Protein AF-A0A7X6DFI5-F1 (afdb_monomer_lite)

Secondary structure (DSSP, 8-state):
-PPP----HHHHHHHHHHHHHHHTT-S---HHHHHHHHHTHHHHHHHHHHHHHHHHHHHHH----TTHHHHHHHHHHHHHHHHHHHHHHHHHHHHHHHHHHHHTT-S---S-HHHHHHHHHHHTPPPPP--------

Organism: NCBI:txid2606681

Radius of gyration: 22.55 Å; chains: 1; bounding box: 55×32×72 Å

Sequence (137 aa):
MPLQLDLDLESFRNHMALRRAATEMRLPMDERLKVHFITRRAELLANFSITAGAWMLLLHGCQAQGEDRAALARLKDEVFEFKEWAEEGLQKLRLMGLQDALENDECEMPDDPELVAAFRRMLGVPAPKDPPDDTRG

pLDDT: mean 85.0, std 13.28, range [39.16, 98.06]

Structure (mmCIF, N/CA/C/O backbone):
data_AF-A0A7X6DFI5-F1
#
_entry.id   AF-A0A7X6DFI5-F1
#
loop_
_atom_site.group_PDB
_atom_site.id
_atom_site.type_symbol
_atom_site.label_atom_id
_atom_site.label_alt_id
_atom_site.label_comp_id
_atom_site.label_asym_id
_atom_site.label_entity_id
_atom_site.label_seq_id
_atom_site.pdbx_PDB_ins_code
_atom_site.Cartn_x
_atom_site.Cartn_y
_atom_site.Cartn_z
_atom_site.occupancy
_atom_site.B_iso_or_equiv
_atom_site.auth_seq_id
_atom_site.auth_comp_id
_atom_site.auth_asym_id
_atom_site.auth_atom_id
_atom_site.pdbx_PDB_model_num
ATOM 1 N N . MET A 1 1 ? -18.829 17.647 23.454 1.00 54.34 1 MET A N 1
ATOM 2 C CA . MET A 1 1 ? -18.827 16.170 23.513 1.00 54.34 1 MET A CA 1
ATOM 3 C C . MET A 1 1 ? -17.788 15.668 22.528 1.00 54.34 1 MET A C 1
ATOM 5 O O . MET A 1 1 ? -17.761 16.217 21.431 1.00 54.34 1 MET A O 1
ATOM 9 N N . PRO A 1 2 ? -16.923 14.710 22.892 1.00 70.25 2 PRO A N 1
ATOM 10 C CA . PRO A 1 2 ? -16.077 14.045 21.906 1.00 70.25 2 PRO A CA 1
ATOM 11 C C . PRO A 1 2 ? -16.961 13.293 20.902 1.00 70.25 2 PRO A C 1
ATOM 13 O O . PRO A 1 2 ? -17.979 12.717 21.285 1.00 70.25 2 PRO A O 1
ATOM 16 N N . LEU A 1 3 ? -16.587 13.334 19.624 1.00 79.31 3 LEU A N 1
ATOM 17 C CA . LEU A 1 3 ? -17.224 12.528 18.588 1.00 79.31 3 LEU A CA 1
ATOM 18 C C . LEU A 1 3 ? -16.897 11.055 18.865 1.00 79.31 3 LEU A C 1
ATOM 20 O O . LEU A 1 3 ? -15.724 10.688 18.907 1.00 79.31 3 LEU A O 1
ATOM 24 N N . GLN A 1 4 ? -17.921 10.230 19.073 1.00 80.69 4 GLN A N 1
ATOM 25 C CA . GLN A 1 4 ? -17.761 8.779 19.101 1.00 80.69 4 GLN A CA 1
ATOM 26 C C . GLN A 1 4 ? -17.830 8.251 17.674 1.00 80.69 4 GLN A C 1
ATOM 28 O O . GLN A 1 4 ? -18.732 8.611 16.917 1.00 80.69 4 GLN A O 1
ATOM 33 N N . LEU A 1 5 ? -16.851 7.429 17.315 1.00 82.06 5 LEU A N 1
ATOM 34 C CA . LEU A 1 5 ? -16.707 6.863 15.986 1.00 82.06 5 LEU A CA 1
ATOM 35 C C . LEU A 1 5 ? -16.549 5.357 16.147 1.00 82.06 5 LEU A C 1
ATOM 37 O O . LEU A 1 5 ? -15.658 4.910 16.867 1.00 82.06 5 LEU A O 1
ATOM 41 N N . ASP A 1 6 ? -17.447 4.609 15.520 1.00 86.62 6 ASP A N 1
ATOM 42 C CA . ASP A 1 6 ? -17.379 3.155 15.477 1.00 86.62 6 ASP A CA 1
ATOM 43 C C . ASP A 1 6 ? -16.518 2.747 14.277 1.00 86.62 6 ASP A C 1
ATOM 45 O O . ASP A 1 6 ? -16.776 3.163 13.143 1.00 86.62 6 ASP A O 1
ATOM 49 N N . LEU A 1 7 ? -15.436 2.018 14.545 1.00 85.62 7 LEU A N 1
ATOM 50 C CA . LEU A 1 7 ? -14.453 1.622 13.544 1.00 85.62 7 LEU A CA 1
ATOM 51 C C . LEU A 1 7 ? -14.525 0.116 13.334 1.00 85.62 7 LEU A C 1
ATOM 53 O O . LEU A 1 7 ? -14.096 -0.663 14.183 1.00 85.62 7 LEU A O 1
ATOM 57 N N . ASP A 1 8 ? -14.964 -0.283 12.146 1.00 89.50 8 ASP A N 1
ATOM 58 C CA . ASP A 1 8 ? -14.866 -1.668 11.700 1.00 89.50 8 ASP A CA 1
ATOM 59 C C . ASP A 1 8 ? -13.409 -2.004 11.334 1.00 89.50 8 ASP A C 1
ATOM 61 O O . ASP A 1 8 ? -12.948 -1.815 10.203 1.00 89.50 8 ASP A O 1
ATOM 65 N N . LEU A 1 9 ? -12.666 -2.495 12.327 1.00 89.44 9 LEU A N 1
ATOM 66 C CA . LEU A 1 9 ? -11.267 -2.902 12.179 1.00 89.44 9 LEU A CA 1
ATOM 67 C C . LEU A 1 9 ? -11.100 -4.047 11.167 1.00 89.44 9 LEU A C 1
ATOM 69 O O . LEU A 1 9 ? -10.058 -4.149 10.516 1.00 89.44 9 LEU A O 1
ATOM 73 N N . GLU A 1 10 ? -12.095 -4.926 11.045 1.00 91.75 10 GLU A N 1
ATOM 74 C CA . GLU A 1 10 ? -12.031 -6.075 10.146 1.00 91.75 10 GLU A CA 1
ATOM 75 C C . GLU A 1 10 ? -12.118 -5.621 8.689 1.00 91.75 10 GLU A C 1
ATOM 77 O O . GLU A 1 10 ? -11.322 -6.052 7.855 1.00 91.75 10 GLU A O 1
ATOM 82 N N . SER A 1 11 ? -12.998 -4.664 8.396 1.00 89.69 11 SER A N 1
ATOM 83 C CA . SER A 1 11 ? -13.102 -4.055 7.069 1.00 89.69 11 SER A CA 1
ATOM 84 C C . SER A 1 11 ? -11.791 -3.403 6.615 1.00 89.69 11 SER A C 1
ATOM 86 O O . SER A 1 11 ? -11.386 -3.578 5.462 1.00 89.69 11 SER A O 1
ATOM 88 N N . PHE A 1 12 ? -11.063 -2.716 7.505 1.00 90.25 12 PHE A N 1
ATOM 89 C CA . PHE A 1 12 ? -9.733 -2.179 7.180 1.00 90.25 12 PHE A CA 1
ATOM 90 C C . PHE A 1 12 ? -8.747 -3.285 6.795 1.00 90.25 12 PHE A C 1
ATOM 92 O O . PHE A 1 12 ? -8.092 -3.209 5.750 1.00 90.25 12 PHE A O 1
ATOM 99 N N . ARG A 1 13 ? -8.662 -4.334 7.619 1.00 94.75 13 ARG A N 1
ATOM 100 C CA . ARG A 1 13 ? -7.763 -5.473 7.387 1.00 94.75 13 ARG A CA 1
ATOM 101 C C . ARG A 1 13 ? -8.091 -6.194 6.088 1.00 94.75 13 ARG A C 1
ATOM 103 O O . ARG A 1 13 ? -7.192 -6.442 5.285 1.00 94.75 13 ARG A O 1
ATOM 110 N N . ASN A 1 14 ? -9.371 -6.457 5.848 1.00 95.19 14 ASN A N 1
ATOM 111 C CA . ASN A 1 14 ? -9.853 -7.111 4.637 1.00 95.19 14 ASN A CA 1
ATOM 112 C C . ASN A 1 14 ? -9.533 -6.275 3.392 1.00 95.19 14 ASN A C 1
ATOM 114 O O . ASN A 1 14 ? -9.053 -6.819 2.397 1.00 95.19 14 ASN A O 1
ATOM 118 N N . HIS A 1 15 ? -9.694 -4.949 3.451 1.00 93.62 15 HIS A N 1
ATOM 119 C CA . HIS A 1 15 ? -9.312 -4.066 2.349 1.00 93.62 15 HIS A CA 1
ATOM 120 C C . HIS A 1 15 ? -7.808 -4.087 2.056 1.00 93.62 15 HIS A C 1
ATOM 122 O O . HIS A 1 15 ? -7.422 -4.175 0.887 1.00 93.62 15 HIS A O 1
ATOM 128 N N . MET A 1 16 ? -6.955 -4.018 3.083 1.00 96.44 16 MET A N 1
ATOM 129 C CA . MET A 1 16 ? -5.497 -4.089 2.911 1.00 96.44 16 MET A CA 1
ATOM 130 C C . MET A 1 16 ? -5.072 -5.440 2.326 1.00 96.44 16 MET A C 1
ATOM 132 O O . MET A 1 16 ? -4.344 -5.488 1.332 1.00 96.44 16 MET A O 1
ATOM 136 N N . ALA A 1 17 ? -5.586 -6.536 2.891 1.00 96.12 17 ALA A N 1
ATOM 137 C CA . ALA A 1 17 ? -5.287 -7.893 2.447 1.00 96.12 17 ALA A CA 1
ATOM 138 C C . ALA A 1 17 ? -5.723 -8.130 0.995 1.00 96.12 17 ALA A C 1
ATOM 140 O O . ALA A 1 17 ? -4.936 -8.637 0.195 1.00 96.12 17 ALA A O 1
ATOM 141 N N . LEU A 1 18 ? -6.937 -7.707 0.628 1.00 94.44 18 LEU A N 1
ATOM 142 C CA . LEU A 1 18 ? -7.464 -7.851 -0.728 1.00 94.44 18 LEU A CA 1
ATOM 143 C C . LEU A 1 18 ? -6.623 -7.074 -1.746 1.00 94.44 18 LEU A C 1
ATOM 145 O O . LEU A 1 18 ? -6.236 -7.626 -2.776 1.00 94.44 18 LEU A O 1
ATOM 149 N N . ARG A 1 19 ? -6.307 -5.805 -1.456 1.00 93.81 19 ARG A N 1
ATOM 150 C CA . ARG A 1 19 ? -5.495 -4.953 -2.342 1.00 93.81 19 ARG A CA 1
ATOM 151 C C . ARG A 1 19 ? -4.100 -5.529 -2.551 1.00 93.81 19 ARG A C 1
ATOM 153 O O . ARG A 1 19 ? -3.618 -5.568 -3.686 1.00 93.81 19 ARG A O 1
ATOM 160 N N . ARG A 1 20 ? -3.477 -6.025 -1.479 1.00 95.12 20 ARG A N 1
ATOM 161 C CA . ARG A 1 20 ? -2.177 -6.697 -1.545 1.00 95.12 20 ARG A CA 1
ATOM 162 C C . ARG A 1 20 ? -2.253 -7.976 -2.374 1.00 95.12 20 ARG A C 1
ATOM 164 O O . ARG A 1 20 ? -1.480 -8.129 -3.315 1.00 95.12 20 ARG A O 1
ATOM 171 N N . ALA A 1 21 ? -3.221 -8.845 -2.093 1.00 94.19 21 ALA A N 1
ATOM 172 C CA . ALA A 1 21 ? -3.386 -10.116 -2.792 1.00 94.19 21 ALA A CA 1
ATOM 173 C C . ALA A 1 21 ? -3.681 -9.938 -4.291 1.00 94.19 21 ALA A C 1
ATOM 175 O O . ALA A 1 21 ? -3.120 -10.666 -5.110 1.00 94.19 21 ALA A O 1
ATOM 176 N N . ALA A 1 22 ? -4.505 -8.954 -4.659 1.00 91.31 22 ALA A N 1
ATOM 177 C CA . ALA A 1 22 ? -4.782 -8.624 -6.055 1.00 91.31 22 ALA A CA 1
ATOM 178 C C . ALA A 1 22 ? -3.529 -8.088 -6.765 1.00 91.31 22 ALA A C 1
ATOM 180 O O . ALA A 1 22 ? -3.164 -8.556 -7.838 1.00 91.31 22 ALA A O 1
ATOM 181 N N . THR A 1 23 ? -2.799 -7.170 -6.129 1.00 91.81 23 THR A N 1
ATOM 182 C CA . THR A 1 23 ? -1.573 -6.600 -6.710 1.00 91.81 23 THR A CA 1
ATOM 183 C C . THR A 1 23 ? -0.475 -7.648 -6.864 1.00 91.81 23 THR A C 1
ATOM 185 O O . THR A 1 23 ? 0.257 -7.647 -7.846 1.00 91.81 23 THR A O 1
ATOM 188 N N . GLU A 1 24 ? -0.349 -8.574 -5.919 1.00 91.25 24 GLU A N 1
ATOM 189 C CA . GLU A 1 24 ? 0.629 -9.667 -5.959 1.00 91.25 24 GLU A CA 1
ATOM 190 C C . GLU A 1 24 ? 0.153 -10.881 -6.776 1.00 91.25 24 GLU A C 1
ATOM 192 O O . GLU A 1 24 ? 0.839 -11.899 -6.786 1.00 91.25 24 GLU A O 1
ATOM 197 N N . MET A 1 25 ? -0.990 -10.792 -7.468 1.00 92.38 25 MET A N 1
ATOM 198 C CA . MET A 1 25 ? -1.551 -11.876 -8.292 1.00 92.38 25 MET A CA 1
ATOM 199 C C . MET A 1 25 ? -1.791 -13.186 -7.533 1.00 92.38 25 MET A C 1
ATOM 201 O O . MET A 1 25 ? -1.772 -14.268 -8.114 1.00 92.38 25 MET A O 1
ATOM 205 N N . ARG A 1 26 ? -2.033 -13.100 -6.222 1.00 92.31 26 ARG A N 1
ATOM 206 C CA . ARG A 1 26 ? -2.309 -14.263 -5.364 1.00 92.31 26 ARG A CA 1
ATOM 207 C C . ARG A 1 26 ? -3.755 -14.739 -5.460 1.00 92.31 26 ARG A C 1
ATOM 209 O O . ARG A 1 26 ? -4.076 -15.820 -4.977 1.00 92.31 26 ARG A O 1
ATOM 216 N N . LEU A 1 27 ? -4.627 -13.926 -6.053 1.00 89.44 27 LEU A N 1
ATOM 217 C CA . LEU A 1 27 ? -6.027 -14.263 -6.279 1.00 89.44 27 LEU A CA 1
ATOM 218 C C . LEU A 1 27 ? -6.206 -14.879 -7.672 1.00 89.44 27 LEU A C 1
ATOM 220 O O . LEU A 1 27 ? -5.571 -14.416 -8.625 1.00 89.44 27 LEU A O 1
ATOM 224 N N . PRO A 1 28 ? -7.099 -15.870 -7.825 1.00 90.25 28 PRO A N 1
ATOM 225 C CA . PRO A 1 28 ? -7.511 -16.327 -9.143 1.00 90.25 28 PRO A CA 1
ATOM 226 C C . PRO A 1 28 ? -8.196 -15.168 -9.879 1.00 90.25 28 PRO A C 1
ATOM 228 O O . PRO A 1 28 ? -9.218 -14.648 -9.433 1.00 90.25 28 PRO A O 1
ATOM 231 N N . MET A 1 29 ? -7.604 -14.742 -10.993 1.00 89.06 29 MET A N 1
ATOM 232 C CA . MET A 1 29 ? -8.063 -13.608 -11.795 1.00 89.06 29 MET A CA 1
ATOM 233 C C . MET A 1 29 ? -8.069 -13.971 -13.276 1.00 89.06 29 MET A C 1
ATOM 235 O O . MET A 1 29 ? -7.224 -14.740 -13.737 1.00 89.06 29 MET A O 1
ATOM 239 N N . ASP A 1 30 ? -9.010 -13.383 -14.011 1.00 93.69 30 ASP A N 1
ATOM 240 C CA . ASP A 1 30 ? -9.023 -13.424 -15.471 1.00 93.69 30 ASP A CA 1
ATOM 241 C C . ASP A 1 30 ? -7.766 -12.751 -16.047 1.00 93.69 30 ASP A C 1
ATOM 243 O O . ASP A 1 30 ? -7.247 -11.785 -15.479 1.00 93.69 30 ASP A O 1
ATOM 247 N N . GLU A 1 31 ? -7.288 -13.229 -17.195 1.00 91.81 31 GLU A N 1
ATOM 248 C CA . GLU A 1 31 ? -6.073 -12.713 -17.837 1.00 91.81 31 GLU A CA 1
ATOM 249 C C . GLU A 1 31 ? -6.146 -11.209 -18.132 1.00 91.81 31 GLU A C 1
ATOM 251 O O . GLU A 1 31 ? -5.164 -10.488 -17.946 1.00 91.81 31 GLU A O 1
ATOM 256 N N . ARG A 1 32 ? -7.319 -10.686 -18.512 1.00 90.06 32 ARG A N 1
ATOM 257 C CA . ARG A 1 32 ? -7.484 -9.247 -18.775 1.00 90.06 32 ARG A CA 1
ATOM 258 C C . ARG A 1 32 ? -7.295 -8.420 -17.509 1.00 90.06 32 ARG A C 1
ATOM 260 O O . ARG A 1 32 ? -6.729 -7.328 -17.562 1.00 90.06 32 ARG A O 1
ATOM 267 N N . LEU A 1 33 ? -7.744 -8.945 -16.369 1.00 87.88 33 LEU A N 1
ATOM 268 C CA . LEU A 1 33 ? -7.547 -8.303 -15.073 1.00 87.88 33 LEU A CA 1
ATOM 269 C C . LEU A 1 33 ? -6.081 -8.373 -14.645 1.00 87.88 33 LEU A C 1
ATOM 271 O O . LEU A 1 33 ? -5.551 -7.367 -14.182 1.00 87.88 33 LEU A O 1
ATOM 275 N N . LYS A 1 34 ? -5.393 -9.498 -14.870 1.00 90.56 34 LYS A N 1
ATOM 276 C CA . LYS A 1 34 ? -3.949 -9.590 -14.603 1.00 90.56 34 LYS A CA 1
ATOM 277 C C . LYS A 1 34 ? -3.172 -8.532 -15.379 1.00 90.56 34 LYS A C 1
ATOM 279 O O . LYS A 1 34 ? -2.410 -7.783 -14.775 1.00 90.56 34 LYS A O 1
ATOM 284 N N . VAL A 1 35 ? -3.413 -8.407 -16.687 1.00 90.06 35 VAL A N 1
ATOM 285 C CA . VAL A 1 35 ? -2.771 -7.372 -17.51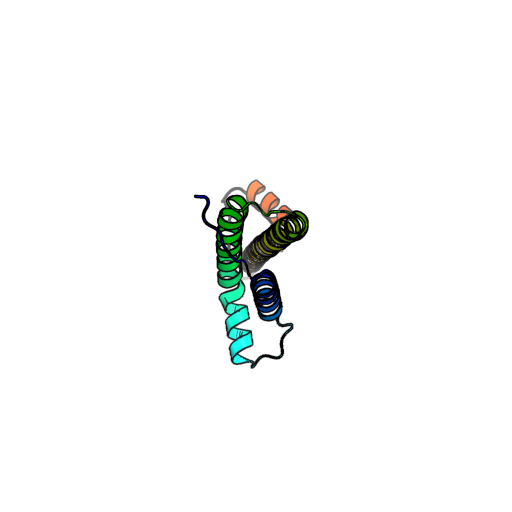5 1.00 90.06 35 VAL A CA 1
ATOM 286 C C . VAL A 1 35 ? -3.041 -5.982 -16.942 1.00 90.06 35 VAL A C 1
ATOM 288 O O . VAL A 1 35 ? -2.102 -5.219 -16.735 1.00 90.06 35 VAL A O 1
ATOM 291 N N . HIS A 1 36 ? -4.293 -5.677 -16.589 1.00 88.81 36 HIS A N 1
ATOM 292 C CA . HIS A 1 36 ? -4.647 -4.393 -15.984 1.00 88.81 36 HIS A CA 1
ATOM 293 C C . HIS A 1 36 ? -3.838 -4.088 -14.712 1.00 88.81 36 HIS A C 1
ATOM 295 O O . HIS A 1 36 ? -3.287 -2.994 -14.576 1.00 88.81 36 HIS A O 1
ATOM 301 N N . PHE A 1 37 ? -3.731 -5.051 -13.794 1.00 89.81 37 PHE A N 1
ATOM 302 C CA . PHE A 1 37 ? -2.979 -4.888 -12.547 1.00 89.81 37 PHE A CA 1
ATOM 303 C C . PHE A 1 37 ? -1.463 -4.796 -12.770 1.00 89.81 37 PHE A C 1
ATOM 305 O O . PHE A 1 37 ? -0.799 -4.060 -12.042 1.00 89.81 37 PHE A O 1
ATOM 312 N N . ILE A 1 38 ? -0.907 -5.500 -13.762 1.00 89.81 38 ILE A N 1
ATOM 313 C CA . ILE A 1 38 ? 0.519 -5.407 -14.119 1.00 89.81 38 ILE A CA 1
ATOM 314 C C . ILE A 1 38 ? 0.822 -4.024 -14.696 1.00 89.81 38 ILE A C 1
ATOM 316 O O . ILE A 1 38 ? 1.689 -3.323 -14.179 1.00 89.81 38 ILE A O 1
ATOM 320 N N . THR A 1 39 ? 0.079 -3.599 -15.721 1.00 91.00 39 THR A N 1
ATOM 321 C CA . THR A 1 39 ? 0.318 -2.323 -16.413 1.00 91.00 39 THR A CA 1
ATOM 322 C C . THR A 1 39 ? 0.138 -1.126 -15.483 1.00 91.00 39 THR A C 1
ATOM 324 O O . THR A 1 39 ? 0.860 -0.141 -15.596 1.00 91.00 39 THR A O 1
ATOM 327 N N . ARG A 1 40 ? -0.794 -1.206 -14.527 1.00 92.06 40 ARG A N 1
ATOM 328 C CA . ARG A 1 40 ? -1.070 -0.116 -13.577 1.00 92.06 40 ARG A CA 1
ATOM 329 C C . ARG A 1 40 ? -0.412 -0.310 -12.217 1.00 92.06 40 ARG A C 1
ATOM 331 O O . ARG A 1 40 ? -0.730 0.422 -11.284 1.00 92.06 40 ARG A O 1
ATOM 338 N N . ARG A 1 41 ? 0.508 -1.269 -12.070 1.00 93.94 41 ARG A N 1
ATOM 339 C CA . ARG A 1 41 ? 1.080 -1.635 -10.765 1.00 93.94 41 ARG A CA 1
ATOM 340 C C . ARG A 1 41 ? 1.677 -0.436 -10.025 1.00 93.94 41 ARG A C 1
ATOM 342 O O . ARG A 1 41 ? 1.421 -0.275 -8.837 1.00 93.94 41 ARG A O 1
ATOM 349 N N . ALA A 1 42 ? 2.432 0.415 -10.721 1.00 93.44 42 ALA A N 1
ATOM 350 C CA . ALA A 1 42 ? 3.031 1.612 -10.128 1.00 93.44 42 ALA A CA 1
ATOM 351 C C . ALA A 1 42 ? 1.969 2.602 -9.618 1.00 93.44 42 ALA A C 1
ATOM 353 O O . ALA A 1 42 ? 2.069 3.094 -8.496 1.00 93.44 42 ALA A O 1
ATOM 354 N N . GLU A 1 43 ? 0.925 2.845 -10.410 1.00 94.62 43 GLU A N 1
ATOM 355 C CA . GLU A 1 43 ? -0.186 3.726 -10.040 1.00 94.62 43 GLU A CA 1
ATOM 356 C C . GLU A 1 43 ? -0.973 3.170 -8.843 1.00 94.62 43 GLU A C 1
ATOM 358 O O . GLU A 1 43 ? -1.280 3.901 -7.904 1.00 94.62 43 GLU A O 1
ATOM 363 N N . LEU A 1 44 ? -1.252 1.862 -8.836 1.00 95.38 44 LEU A N 1
ATOM 364 C CA . LEU A 1 44 ? -1.923 1.187 -7.725 1.00 95.38 44 LEU A CA 1
ATOM 365 C C . LEU A 1 44 ? -1.129 1.328 -6.421 1.00 95.38 44 LEU A C 1
ATOM 367 O O . LEU A 1 44 ? -1.695 1.729 -5.406 1.00 95.38 44 LEU A O 1
ATOM 371 N N . LEU A 1 45 ? 0.181 1.064 -6.451 1.00 96.62 45 LEU A N 1
ATOM 372 C CA . LEU A 1 45 ? 1.053 1.192 -5.279 1.00 96.62 45 LEU A CA 1
ATOM 373 C C . LEU A 1 45 ? 1.131 2.642 -4.776 1.00 96.62 45 LEU A C 1
ATOM 375 O O . LEU A 1 45 ? 1.008 2.877 -3.574 1.00 96.62 45 LEU A O 1
ATOM 379 N N . ALA A 1 46 ? 1.247 3.622 -5.676 1.00 96.69 46 ALA A N 1
ATOM 380 C CA . ALA A 1 46 ? 1.219 5.037 -5.306 1.00 96.69 46 ALA A CA 1
ATOM 381 C C . ALA A 1 46 ? -0.108 5.420 -4.622 1.00 96.69 46 ALA A C 1
ATOM 383 O O . ALA A 1 46 ? -0.109 6.024 -3.548 1.00 96.69 46 ALA A O 1
ATOM 384 N N . ASN A 1 47 ? -1.240 4.994 -5.187 1.00 96.69 47 ASN A N 1
ATOM 385 C CA . ASN A 1 47 ? -2.562 5.242 -4.611 1.00 96.69 47 ASN A CA 1
ATOM 386 C C . ASN A 1 47 ? -2.747 4.556 -3.249 1.00 96.69 47 ASN A C 1
ATOM 388 O O . ASN A 1 47 ? -3.412 5.105 -2.365 1.00 96.69 47 ASN A O 1
ATOM 392 N N . PHE A 1 48 ? -2.158 3.375 -3.043 1.00 97.12 48 PHE A N 1
ATOM 393 C CA . PHE A 1 48 ? -2.192 2.690 -1.751 1.00 97.12 48 PHE A CA 1
ATOM 394 C C . PHE A 1 48 ? -1.369 3.408 -0.686 1.00 97.12 48 PHE A C 1
ATOM 396 O O . PHE A 1 48 ? -1.890 3.580 0.413 1.00 97.12 48 PHE A O 1
ATOM 403 N N . SER A 1 49 ? -0.163 3.892 -1.007 1.00 97.25 49 SER A N 1
ATOM 404 C CA . SER A 1 49 ? 0.636 4.717 -0.084 1.00 97.25 49 SER A CA 1
ATOM 405 C C . SER A 1 49 ? -0.138 5.972 0.348 1.00 97.25 49 SER A C 1
ATOM 407 O O . SER A 1 49 ? -0.270 6.236 1.545 1.00 97.25 49 SER A O 1
ATOM 409 N N . ILE A 1 50 ? -0.758 6.683 -0.605 1.00 97.06 50 ILE A N 1
ATOM 410 C CA . ILE A 1 50 ? -1.583 7.871 -0.317 1.00 97.06 50 ILE A CA 1
ATOM 411 C C . ILE A 1 50 ? -2.775 7.509 0.577 1.00 97.06 50 ILE A C 1
ATOM 413 O O . ILE A 1 50 ? -3.025 8.170 1.586 1.00 97.06 50 ILE A O 1
ATOM 417 N N . THR A 1 51 ? -3.504 6.443 0.231 1.00 96.00 51 THR A N 1
ATOM 418 C CA . THR A 1 51 ? -4.673 5.999 1.005 1.00 96.00 51 THR A CA 1
ATOM 419 C C . THR A 1 51 ? -4.281 5.605 2.430 1.00 96.00 51 THR A C 1
ATOM 421 O O . THR A 1 51 ? -4.947 6.006 3.381 1.00 96.00 51 THR A O 1
ATOM 424 N N . ALA A 1 52 ? -3.188 4.857 2.591 1.00 96.50 52 ALA A N 1
ATOM 425 C CA . ALA A 1 52 ? -2.685 4.446 3.895 1.00 96.50 52 ALA A CA 1
ATOM 426 C C . ALA A 1 52 ? -2.241 5.655 4.731 1.00 96.50 52 ALA A C 1
ATOM 428 O O . ALA A 1 52 ? -2.553 5.726 5.916 1.00 96.50 52 ALA A O 1
ATOM 429 N N . GLY A 1 53 ? -1.612 6.659 4.109 1.00 96.50 53 GLY A N 1
ATOM 430 C CA . GLY A 1 53 ? -1.296 7.930 4.763 1.00 96.50 53 GLY A CA 1
ATOM 431 C C . GLY A 1 53 ? -2.542 8.670 5.264 1.00 96.50 53 GLY A C 1
ATOM 432 O O . GLY A 1 53 ? -2.560 9.154 6.397 1.00 96.50 53 GLY A O 1
ATOM 433 N N . ALA A 1 54 ? -3.614 8.702 4.466 1.00 95.62 54 ALA A N 1
ATOM 434 C CA . ALA A 1 54 ? -4.889 9.285 4.884 1.00 95.62 54 ALA A CA 1
ATOM 435 C C . ALA A 1 54 ? -5.519 8.514 6.059 1.00 95.62 54 ALA A C 1
ATOM 437 O O . ALA A 1 54 ? -6.008 9.125 7.012 1.00 95.62 54 ALA A O 1
ATOM 438 N N . TRP A 1 55 ? -5.464 7.180 6.035 1.00 95.00 55 TRP A N 1
ATOM 439 C CA . TRP A 1 55 ? -5.918 6.347 7.150 1.00 95.00 55 TRP A CA 1
ATOM 440 C C . TRP A 1 55 ? -5.099 6.579 8.417 1.00 95.00 55 TRP A C 1
ATOM 442 O O . TRP A 1 55 ? -5.683 6.738 9.484 1.00 95.00 55 TRP A O 1
ATOM 452 N N . MET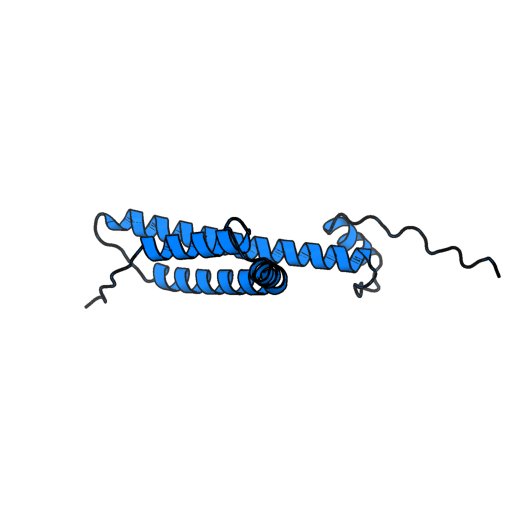 A 1 56 ? -3.771 6.671 8.317 1.00 95.44 56 MET A N 1
ATOM 453 C CA . MET A 1 56 ? -2.915 6.990 9.461 1.00 95.44 56 MET A CA 1
ATOM 454 C C . MET A 1 56 ? -3.271 8.339 10.081 1.00 95.44 56 MET A C 1
ATOM 456 O O . MET A 1 56 ? -3.377 8.428 11.302 1.00 95.44 56 MET A O 1
ATOM 460 N N . LEU A 1 57 ? -3.490 9.374 9.262 1.00 94.38 57 LEU A N 1
ATOM 461 C CA . LEU A 1 57 ? -3.888 10.695 9.750 1.00 94.38 57 LEU A CA 1
ATOM 462 C C . LEU A 1 57 ? -5.201 10.624 10.543 1.00 94.38 57 LEU A C 1
ATOM 464 O O . LEU A 1 57 ? -5.294 11.184 11.636 1.00 94.38 57 LEU A O 1
ATOM 468 N N . LEU A 1 58 ? -6.189 9.888 10.023 1.00 91.81 58 LEU A N 1
ATOM 469 C CA . LEU A 1 58 ? -7.466 9.662 10.699 1.00 91.81 58 LEU A CA 1
ATOM 470 C C . LEU A 1 58 ? -7.278 8.893 12.016 1.00 91.81 58 LEU A C 1
ATOM 472 O O . LEU A 1 58 ? -7.718 9.356 13.067 1.00 91.81 58 LEU A O 1
ATOM 476 N N . LEU A 1 59 ? -6.568 7.762 11.986 1.00 92.56 59 LEU A N 1
ATOM 477 C CA . LEU A 1 59 ? -6.338 6.916 13.160 1.00 92.56 59 LEU A CA 1
ATOM 478 C C . LEU A 1 59 ? -5.504 7.625 14.237 1.00 92.56 59 LEU A C 1
ATOM 480 O O . LEU A 1 59 ? -5.700 7.374 15.428 1.00 92.56 59 LEU A O 1
ATOM 484 N N . HIS A 1 60 ? -4.587 8.523 13.863 1.00 91.88 60 HIS A N 1
ATOM 485 C CA . HIS A 1 60 ? -3.835 9.345 14.815 1.00 91.88 60 HIS A CA 1
ATOM 486 C C . HIS A 1 60 ? -4.735 10.273 15.634 1.00 91.88 60 HIS A C 1
ATOM 488 O O . HIS A 1 60 ? -4.450 10.486 16.812 1.00 91.88 60 HIS A O 1
ATOM 494 N N . GLY A 1 61 ? -5.825 10.769 15.043 1.00 90.12 61 GLY A N 1
ATOM 495 C CA . GLY A 1 61 ? -6.841 11.553 15.747 1.00 90.12 61 GLY A CA 1
ATOM 496 C C . GLY A 1 61 ? -7.744 10.723 16.666 1.00 90.12 61 GLY A C 1
ATOM 497 O O . GLY A 1 61 ? -8.417 11.283 17.529 1.00 90.12 61 GLY A O 1
ATOM 498 N N . CYS A 1 62 ? -7.757 9.395 16.516 1.00 89.44 62 CYS A N 1
ATOM 499 C CA . CYS A 1 62 ? -8.579 8.500 17.324 1.00 89.44 62 CYS A CA 1
ATOM 500 C C . CYS A 1 62 ? -7.897 8.122 18.648 1.00 89.44 62 CYS A C 1
ATOM 502 O O . CYS A 1 62 ? -6.702 7.807 18.706 1.00 89.44 62 CYS A O 1
ATOM 504 N N . GLN A 1 63 ? -8.703 8.060 19.709 1.00 89.31 63 GLN A N 1
ATOM 505 C CA . GLN A 1 63 ? -8.339 7.486 21.002 1.00 89.31 63 GLN A CA 1
ATOM 506 C C . GLN A 1 63 ? -9.363 6.417 21.377 1.00 89.31 63 GLN A C 1
ATOM 508 O O . GLN A 1 63 ? -10.559 6.689 21.430 1.00 89.31 63 GLN A O 1
ATOM 513 N N . ALA A 1 64 ? -8.885 5.207 21.649 1.00 89.56 64 ALA A N 1
ATOM 514 C CA . ALA A 1 64 ? -9.725 4.100 22.086 1.00 89.56 64 ALA A CA 1
ATOM 515 C C . ALA A 1 64 ? -9.921 4.104 23.613 1.00 89.56 64 ALA A C 1
ATOM 517 O O . ALA A 1 64 ? -9.068 4.572 24.379 1.00 89.56 64 ALA A O 1
ATOM 518 N N . GLN A 1 65 ? -11.049 3.558 24.063 1.00 88.06 65 GLN A N 1
ATOM 519 C CA . GLN A 1 65 ? -11.403 3.431 25.477 1.00 88.06 65 GLN A CA 1
ATOM 520 C C . GLN A 1 65 ? -11.267 1.974 25.929 1.00 88.06 65 GLN A C 1
ATOM 522 O O . GLN A 1 65 ? -11.393 1.063 25.122 1.00 88.06 65 GLN A O 1
ATOM 527 N N . GLY A 1 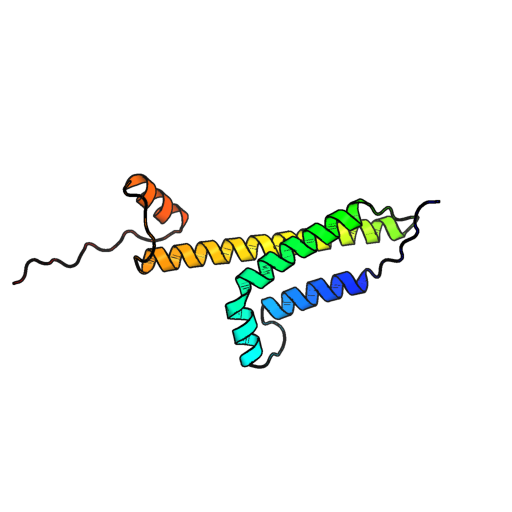66 ? -10.978 1.758 27.217 1.00 89.00 66 GLY A N 1
ATOM 528 C CA . GLY A 1 66 ? -10.915 0.415 27.802 1.00 89.00 66 GLY A CA 1
ATOM 529 C C . GLY A 1 66 ? -10.024 -0.564 27.027 1.00 89.00 66 GLY A C 1
ATOM 530 O O . GLY A 1 66 ? -8.850 -0.282 26.771 1.00 89.00 66 GLY A O 1
ATOM 531 N N . GLU A 1 67 ? -10.604 -1.708 26.678 1.00 87.12 67 GLU A N 1
ATOM 532 C CA . GLU A 1 67 ? -9.934 -2.853 26.053 1.00 87.12 67 GLU A CA 1
ATOM 533 C C . GLU A 1 67 ? -9.574 -2.612 24.570 1.00 87.12 67 GLU A C 1
ATOM 535 O O . GLU A 1 67 ? -8.610 -3.193 24.068 1.00 87.12 67 GLU A O 1
ATOM 540 N N . ASP A 1 68 ? -10.229 -1.659 23.894 1.00 89.56 68 ASP A N 1
ATOM 541 C CA . ASP A 1 68 ? -10.018 -1.368 22.464 1.00 89.56 68 ASP A CA 1
ATOM 542 C C . ASP A 1 68 ? -8.680 -0.671 22.167 1.00 89.56 68 ASP A C 1
ATOM 544 O O . ASP A 1 68 ? -8.271 -0.526 21.011 1.00 89.56 68 ASP A O 1
ATOM 548 N N . ARG A 1 69 ? -7.954 -0.233 23.204 1.00 92.00 69 ARG A N 1
ATOM 549 C CA . ARG A 1 69 ? -6.650 0.441 23.067 1.00 92.00 69 ARG A CA 1
ATOM 550 C C . ARG A 1 69 ? -5.630 -0.409 22.329 1.00 92.00 69 ARG A C 1
ATOM 552 O O . ARG A 1 69 ? -4.929 0.107 21.459 1.00 92.00 69 ARG A O 1
ATOM 559 N N . ALA A 1 70 ? -5.568 -1.697 22.657 1.00 92.62 70 ALA A N 1
ATOM 560 C CA . ALA A 1 70 ? -4.661 -2.628 21.999 1.00 92.62 70 ALA A CA 1
ATOM 561 C C . ALA A 1 70 ? -5.067 -2.860 20.535 1.00 92.62 70 ALA A C 1
ATOM 563 O O . ALA A 1 70 ? -4.209 -2.914 19.656 1.00 92.62 70 ALA A O 1
ATOM 564 N N . ALA A 1 71 ? -6.372 -2.936 20.263 1.00 92.31 71 ALA A N 1
ATOM 565 C CA . ALA A 1 71 ? -6.897 -3.151 18.921 1.00 92.31 71 ALA A CA 1
ATOM 566 C C . ALA A 1 71 ? -6.620 -1.955 17.991 1.00 92.31 71 ALA A C 1
ATOM 568 O O . ALA A 1 71 ? -6.182 -2.152 16.857 1.00 92.31 71 ALA A O 1
ATOM 569 N N . LEU A 1 72 ? -6.796 -0.724 18.488 1.00 93.19 72 LEU A N 1
ATOM 570 C CA . LEU A 1 72 ? -6.470 0.495 17.744 1.00 93.19 72 LEU A CA 1
ATOM 571 C C . LEU A 1 72 ? -4.959 0.653 17.524 1.00 93.19 72 LEU A C 1
ATOM 573 O O . LEU A 1 72 ? -4.554 1.044 16.432 1.00 93.19 72 LEU A O 1
ATOM 577 N N . ALA A 1 73 ? -4.130 0.365 18.535 1.00 94.06 73 ALA A N 1
ATOM 578 C CA . ALA A 1 73 ? -2.673 0.408 18.386 1.00 94.06 73 ALA A CA 1
ATOM 579 C C . ALA A 1 73 ? -2.212 -0.558 17.287 1.00 94.06 73 ALA A C 1
ATOM 581 O O . ALA A 1 73 ? -1.550 -0.145 16.343 1.00 94.06 73 ALA A O 1
ATOM 582 N N . ARG A 1 74 ? -2.692 -1.803 17.339 1.00 95.44 74 ARG A N 1
ATOM 583 C CA . ARG A 1 74 ? -2.386 -2.812 16.327 1.00 95.44 74 ARG A CA 1
ATOM 584 C C . ARG A 1 74 ? -2.850 -2.415 14.924 1.00 95.44 74 ARG A C 1
ATOM 586 O O . ARG A 1 74 ? -2.127 -2.651 13.966 1.00 95.44 74 ARG A O 1
ATOM 593 N N . LEU A 1 75 ? -4.030 -1.804 14.782 1.00 95.25 75 LEU A N 1
ATOM 594 C CA . LEU A 1 75 ? -4.481 -1.328 13.471 1.00 95.25 75 LEU A CA 1
ATOM 595 C C . LEU A 1 75 ? -3.550 -0.240 12.910 1.00 95.25 75 LEU A C 1
ATOM 597 O O . LEU A 1 75 ? -3.301 -0.220 11.708 1.00 95.25 75 LEU A O 1
ATOM 601 N N . LYS A 1 76 ? -3.032 0.664 13.753 1.00 95.69 76 LYS A N 1
ATOM 602 C CA . LYS A 1 76 ? -2.076 1.694 13.308 1.00 95.69 76 LYS A CA 1
ATOM 603 C C . LYS A 1 76 ? -0.806 1.063 12.745 1.00 95.69 76 LYS A C 1
ATOM 605 O O . LYS A 1 76 ? -0.367 1.488 11.680 1.00 95.69 76 LYS A O 1
ATOM 610 N N . ASP A 1 77 ? -0.286 0.040 13.418 1.00 97.06 77 ASP A N 1
ATOM 611 C CA . ASP A 1 77 ? 0.892 -0.702 12.964 1.00 97.06 77 ASP A CA 1
ATOM 612 C C . ASP A 1 77 ? 0.608 -1.420 11.633 1.00 97.06 77 ASP A C 1
ATOM 614 O O . ASP A 1 77 ? 1.355 -1.263 10.673 1.00 97.06 77 ASP A O 1
ATOM 618 N N . GLU A 1 78 ? -0.532 -2.109 11.515 1.00 97.25 78 GLU A N 1
ATOM 619 C CA . GLU A 1 78 ? -0.935 -2.806 10.281 1.00 97.25 78 GLU A CA 1
ATOM 620 C C . GLU A 1 78 ? -1.090 -1.844 9.083 1.00 97.25 78 GLU A C 1
ATOM 622 O O . GLU A 1 78 ? -0.691 -2.164 7.960 1.00 97.25 78 GLU A O 1
ATOM 627 N N . VAL A 1 79 ? -1.643 -0.645 9.303 1.00 96.94 79 VAL A N 1
ATOM 628 C CA . VAL A 1 79 ? -1.759 0.388 8.257 1.00 96.94 79 VAL A CA 1
ATOM 629 C C . VAL A 1 79 ? -0.390 0.963 7.886 1.00 96.94 79 VAL A C 1
ATOM 631 O O . VAL A 1 79 ? -0.146 1.238 6.708 1.00 96.94 79 VAL A O 1
ATOM 634 N N . PHE A 1 80 ? 0.504 1.135 8.861 1.00 97.44 80 PHE A N 1
ATOM 635 C CA . PHE A 1 80 ? 1.871 1.588 8.618 1.00 97.44 80 PHE A CA 1
ATOM 636 C C . PHE A 1 80 ? 2.653 0.575 7.771 1.00 97.44 80 PHE A C 1
ATOM 638 O O . PHE A 1 80 ? 3.187 0.944 6.728 1.00 97.44 80 PHE A O 1
ATOM 645 N N . GLU A 1 81 ? 2.616 -0.709 8.129 1.00 97.94 81 GLU A N 1
ATOM 646 C CA . GLU A 1 81 ? 3.244 -1.785 7.349 1.00 97.94 81 GLU A CA 1
ATOM 647 C C . GLU A 1 81 ? 2.687 -1.860 5.918 1.00 97.94 81 GLU A C 1
ATOM 649 O O . GLU A 1 81 ? 3.422 -2.081 4.952 1.00 97.94 81 GLU A O 1
ATOM 654 N N . PHE A 1 82 ? 1.377 -1.653 5.749 1.00 97.81 82 PHE A N 1
ATOM 655 C CA . PHE A 1 82 ? 0.760 -1.605 4.425 1.00 97.81 82 PHE A CA 1
ATOM 656 C C . PHE A 1 82 ? 1.264 -0.416 3.591 1.00 97.81 82 PHE A C 1
ATOM 658 O O . PHE A 1 82 ? 1.504 -0.568 2.389 1.00 97.81 82 PHE A O 1
ATOM 665 N N . LYS A 1 83 ? 1.457 0.753 4.215 1.00 97.62 83 LYS A N 1
ATOM 666 C CA . LYS A 1 83 ? 2.054 1.928 3.566 1.00 97.62 83 LYS A CA 1
ATOM 667 C C . LYS A 1 83 ? 3.492 1.647 3.132 1.00 97.62 83 LYS A C 1
ATOM 669 O O . LYS A 1 83 ? 3.815 1.890 1.970 1.00 97.62 83 LYS A O 1
ATOM 674 N N . GLU A 1 84 ? 4.321 1.115 4.029 1.00 98.06 84 GLU A N 1
ATOM 675 C CA . GLU A 1 84 ? 5.722 0.787 3.735 1.00 98.06 84 GLU A CA 1
ATOM 676 C C . GLU A 1 84 ? 5.830 -0.217 2.588 1.00 98.06 84 GLU A C 1
ATOM 678 O O . GLU A 1 84 ? 6.559 0.015 1.626 1.00 98.06 84 GLU A O 1
ATOM 683 N N . TRP A 1 85 ? 5.023 -1.282 2.612 1.00 97.69 85 TRP A N 1
ATOM 684 C CA . TRP A 1 85 ? 4.965 -2.252 1.517 1.00 97.69 85 TRP A CA 1
ATOM 685 C C . TRP A 1 85 ? 4.660 -1.590 0.163 1.00 97.69 85 TRP A C 1
ATOM 687 O O . TRP A 1 85 ? 5.278 -1.931 -0.852 1.00 97.69 85 TRP A O 1
ATOM 697 N N . ALA A 1 86 ? 3.722 -0.640 0.132 1.00 97.62 86 ALA A N 1
ATOM 698 C CA . ALA A 1 86 ? 3.361 0.066 -1.092 1.00 97.62 86 ALA A CA 1
ATOM 699 C C . ALA A 1 86 ? 4.503 0.971 -1.596 1.00 97.62 86 ALA A C 1
ATOM 701 O O . ALA A 1 86 ? 4.804 0.985 -2.793 1.00 97.62 86 ALA A O 1
ATOM 702 N N . GLU A 1 87 ? 5.164 1.691 -0.686 1.00 97.50 87 GLU A N 1
ATOM 703 C CA . GLU A 1 87 ? 6.287 2.590 -0.985 1.00 97.50 87 GLU A CA 1
ATOM 704 C C . GLU A 1 87 ? 7.518 1.825 -1.474 1.00 97.50 87 GLU A C 1
ATOM 706 O O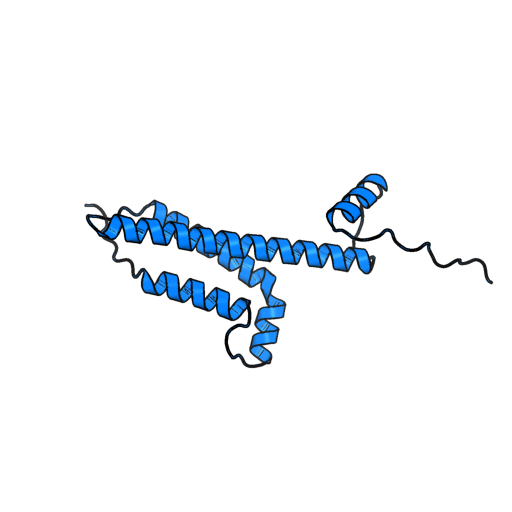 . GLU A 1 87 ? 8.082 2.163 -2.518 1.00 97.50 87 GLU A O 1
ATOM 711 N N . GLU A 1 88 ? 7.878 0.737 -0.795 1.00 96.75 88 GLU A N 1
ATOM 712 C CA . GLU A 1 88 ? 8.948 -0.157 -1.229 1.00 96.75 88 GLU A CA 1
ATOM 713 C C . GLU A 1 88 ? 8.657 -0.771 -2.598 1.00 96.75 88 GLU A C 1
ATOM 715 O O . GLU A 1 88 ? 9.547 -0.876 -3.443 1.00 96.75 88 GLU A O 1
ATOM 720 N N . GLY A 1 89 ? 7.414 -1.203 -2.831 1.00 94.69 89 GLY A N 1
ATOM 721 C CA . GLY A 1 89 ? 6.997 -1.749 -4.117 1.00 94.69 89 GLY A CA 1
ATOM 722 C C . GLY A 1 89 ? 7.178 -0.734 -5.246 1.00 94.69 89 GLY A C 1
ATOM 723 O O . GLY A 1 89 ? 7.672 -1.082 -6.319 1.00 94.69 89 GLY A O 1
ATOM 724 N N . LEU A 1 90 ? 6.817 0.527 -4.998 1.00 94.00 90 LEU A N 1
ATOM 725 C CA . LEU A 1 90 ? 6.977 1.609 -5.964 1.00 94.00 90 LEU A CA 1
ATOM 726 C C . LEU A 1 90 ? 8.455 1.920 -6.222 1.00 94.00 90 LEU A C 1
ATOM 728 O O . LEU A 1 90 ? 8.851 2.113 -7.371 1.00 94.00 90 LEU A O 1
ATOM 732 N N . GLN A 1 91 ? 9.280 1.935 -5.174 1.00 91.75 91 GLN A N 1
ATOM 733 C CA . GLN A 1 91 ? 10.719 2.136 -5.308 1.00 91.75 91 GLN A CA 1
ATOM 734 C C . GLN A 1 91 ? 11.371 1.010 -6.119 1.00 91.75 91 GLN A C 1
ATOM 736 O O . GLN A 1 91 ? 12.144 1.294 -7.030 1.00 91.75 91 GLN A O 1
ATOM 741 N N . LYS A 1 92 ? 11.010 -0.252 -5.854 1.00 91.62 92 LYS A N 1
ATOM 742 C CA . LYS A 1 92 ? 11.486 -1.414 -6.622 1.00 91.62 92 LYS A CA 1
ATOM 743 C C . LYS A 1 92 ? 11.140 -1.280 -8.106 1.00 91.62 92 LYS A C 1
ATOM 745 O O . LYS A 1 92 ? 12.017 -1.449 -8.944 1.00 91.62 92 LYS A O 1
ATOM 750 N N . LEU A 1 93 ? 9.904 -0.895 -8.436 1.00 89.94 93 LEU A N 1
ATOM 751 C CA . LEU A 1 93 ? 9.495 -0.665 -9.828 1.00 89.94 93 LEU A CA 1
ATOM 752 C C . LEU A 1 93 ? 10.284 0.453 -10.513 1.00 89.94 93 LEU A C 1
ATOM 754 O O . LEU A 1 93 ? 10.665 0.306 -11.670 1.00 89.94 93 LEU A O 1
ATOM 758 N N . ARG A 1 94 ? 10.552 1.556 -9.808 1.00 87.88 94 ARG A N 1
ATOM 759 C CA . ARG A 1 94 ? 11.373 2.652 -10.343 1.00 87.88 94 ARG A CA 1
ATOM 760 C C . ARG A 1 94 ? 12.802 2.201 -10.623 1.00 87.88 94 ARG A C 1
ATOM 762 O O . ARG A 1 94 ? 13.332 2.522 -11.677 1.00 87.88 94 ARG A O 1
ATOM 769 N N . LEU A 1 95 ? 13.403 1.443 -9.705 1.00 85.31 95 LEU A N 1
ATOM 770 C CA . LEU A 1 95 ? 14.751 0.901 -9.886 1.00 85.31 95 LEU A CA 1
ATOM 771 C C . LEU A 1 95 ? 14.815 -0.066 -11.072 1.00 85.31 95 LEU A C 1
ATOM 773 O O . LEU A 1 95 ? 15.740 0.034 -11.868 1.00 85.31 95 LEU A O 1
ATOM 777 N N . MET A 1 96 ? 13.813 -0.937 -11.233 1.00 84.50 96 MET A N 1
ATOM 778 C CA . MET A 1 96 ? 13.719 -1.830 -12.393 1.00 84.50 96 MET A CA 1
ATOM 779 C C . MET A 1 96 ? 13.595 -1.054 -13.709 1.00 84.50 96 MET A C 1
ATOM 781 O O . MET A 1 96 ? 14.281 -1.384 -14.665 1.00 84.50 96 MET A O 1
ATOM 785 N N . GLY A 1 97 ? 12.762 -0.008 -13.754 1.00 82.50 97 GLY A N 1
ATOM 786 C CA . GLY A 1 97 ? 12.627 0.831 -14.949 1.00 82.50 97 GLY A CA 1
ATOM 787 C C . GLY A 1 97 ? 13.912 1.588 -15.299 1.00 82.50 97 GLY A C 1
ATOM 788 O O . GLY A 1 97 ? 14.262 1.685 -16.467 1.00 82.50 97 GLY A O 1
ATOM 789 N N . LEU A 1 98 ? 14.648 2.080 -14.296 1.00 80.12 98 LEU A N 1
ATOM 790 C CA . LEU A 1 98 ? 15.959 2.705 -14.507 1.00 80.12 98 LEU A CA 1
ATOM 791 C C . LEU A 1 98 ? 17.006 1.700 -14.996 1.00 80.12 98 LEU A C 1
ATOM 793 O O . LEU A 1 98 ? 17.820 2.039 -15.847 1.00 80.12 98 LEU A O 1
ATOM 797 N N . GLN A 1 99 ? 16.992 0.478 -14.459 1.00 77.50 99 GLN A N 1
ATOM 798 C CA . GLN A 1 99 ? 17.871 -0.593 -14.915 1.00 77.50 99 GLN A CA 1
ATOM 799 C C . GLN A 1 99 ? 17.589 -0.957 -16.379 1.00 77.50 99 GLN A C 1
ATOM 801 O O . GLN A 1 99 ? 18.523 -1.002 -17.170 1.00 77.50 99 GLN A O 1
ATOM 806 N N . ASP A 1 100 ? 16.322 -1.155 -16.744 1.00 78.75 100 ASP A N 1
ATOM 807 C CA . ASP A 1 100 ? 15.909 -1.486 -18.113 1.00 78.75 100 ASP A CA 1
ATOM 808 C C . ASP A 1 100 ? 16.265 -0.362 -19.101 1.00 78.75 100 ASP A C 1
ATOM 810 O O . ASP A 1 100 ? 16.869 -0.612 -20.142 1.00 78.75 100 ASP A O 1
ATOM 814 N N . ALA A 1 101 ? 16.009 0.899 -18.739 1.00 76.62 101 ALA A N 1
ATOM 815 C CA . ALA A 1 101 ? 16.401 2.045 -19.560 1.00 76.62 101 ALA A CA 1
ATOM 816 C C . ALA A 1 101 ? 17.927 2.142 -19.745 1.00 76.62 101 ALA A C 1
ATOM 818 O O . ALA A 1 101 ? 18.403 2.521 -20.811 1.00 76.62 101 ALA A O 1
ATOM 819 N N . LEU A 1 102 ? 18.708 1.795 -18.718 1.00 76.19 102 LEU A N 1
ATOM 820 C CA . LEU A 1 102 ? 20.168 1.796 -18.786 1.00 76.19 102 LEU A CA 1
ATOM 821 C C . LEU A 1 102 ? 20.720 0.639 -19.634 1.00 76.19 102 LEU A C 1
ATOM 823 O O . LEU A 1 102 ? 21.749 0.804 -20.287 1.00 76.19 102 LEU A O 1
ATOM 827 N N . GLU A 1 103 ? 20.071 -0.525 -19.604 1.00 79.25 103 GLU A N 1
ATOM 828 C CA . GLU A 1 103 ? 20.437 -1.691 -20.418 1.00 79.25 103 GLU A CA 1
ATOM 829 C C . GLU A 1 103 ? 20.098 -1.486 -21.904 1.00 79.25 103 GLU A C 1
ATOM 831 O O . GLU A 1 103 ? 20.846 -1.952 -22.762 1.00 79.25 103 GLU A O 1
ATOM 836 N N . ASN A 1 104 ? 19.026 -0.745 -22.204 1.00 76.56 104 ASN A N 1
ATOM 837 C CA . ASN A 1 104 ? 18.568 -0.462 -23.570 1.00 76.56 104 ASN A CA 1
ATOM 838 C C . ASN A 1 104 ? 19.055 0.891 -24.134 1.00 76.56 104 ASN A C 1
ATOM 840 O O . ASN A 1 104 ? 18.646 1.270 -25.228 1.00 76.56 104 ASN A O 1
ATOM 844 N N . ASP A 1 105 ? 19.931 1.603 -23.414 1.00 72.19 105 ASP A N 1
ATOM 845 C CA . ASP A 1 105 ? 20.463 2.931 -23.784 1.00 72.19 105 ASP A CA 1
ATOM 846 C C . ASP A 1 105 ? 19.373 4.009 -23.997 1.00 72.19 105 ASP A C 1
ATOM 848 O O . ASP A 1 105 ? 19.548 4.986 -24.718 1.00 72.19 105 ASP A O 1
ATOM 852 N N . GLU A 1 106 ? 18.221 3.837 -23.342 1.00 72.81 106 GLU A N 1
ATOM 853 C CA . GLU A 1 106 ? 17.078 4.763 -23.370 1.00 72.81 106 GLU A CA 1
ATOM 854 C C . GLU A 1 106 ? 17.128 5.794 -22.228 1.00 72.81 106 GLU A C 1
ATOM 856 O O . GLU A 1 106 ? 16.278 6.682 -22.128 1.00 72.81 106 GLU A O 1
ATOM 861 N N . CYS A 1 107 ? 18.111 5.678 -21.333 1.00 65.81 107 CYS A N 1
ATOM 862 C CA . CYS A 1 107 ? 18.319 6.619 -20.243 1.00 65.81 107 CYS A CA 1
ATOM 863 C C . CYS A 1 107 ? 19.197 7.784 -20.720 1.00 65.81 107 CYS A C 1
ATOM 865 O O . CYS A 1 107 ? 20.377 7.585 -21.002 1.00 65.81 107 CYS A O 1
ATOM 867 N N . GLU A 1 108 ? 18.661 9.011 -20.735 1.00 65.19 108 GLU A N 1
ATOM 868 C CA . GLU A 1 108 ? 19.492 10.218 -20.825 1.00 65.19 108 GLU A CA 1
ATOM 869 C C . GLU A 1 108 ? 20.381 10.280 -19.580 1.00 65.19 108 GLU A C 1
ATOM 871 O O . GLU A 1 108 ? 1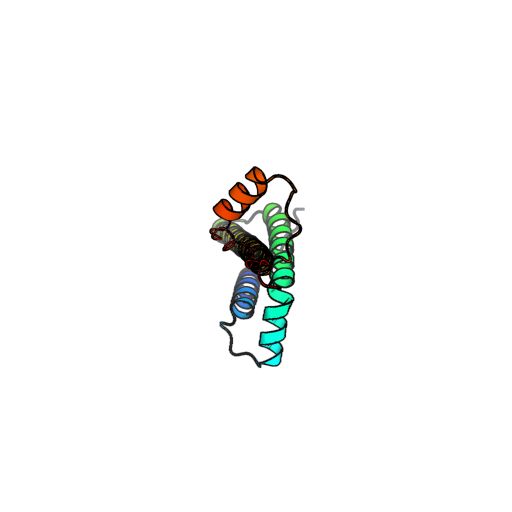9.956 10.643 -18.479 1.00 65.19 108 GLU A O 1
ATOM 876 N N . MET A 1 109 ? 21.617 9.824 -19.743 1.00 66.19 109 MET A N 1
ATOM 877 C CA . MET A 1 109 ? 22.604 9.833 -18.684 1.00 66.19 109 MET A CA 1
ATOM 878 C C . MET A 1 109 ? 23.237 11.225 -18.573 1.00 66.19 109 MET A C 1
ATOM 880 O O . MET A 1 109 ? 23.362 11.925 -19.576 1.00 66.19 109 MET A O 1
ATOM 884 N N . PRO A 1 110 ? 23.673 11.637 -17.371 1.00 67.00 110 PRO A N 1
ATOM 885 C CA . PRO A 1 110 ? 24.506 12.824 -17.230 1.00 67.00 110 PRO A CA 1
ATOM 886 C C . PRO A 1 110 ? 25.754 12.706 -18.115 1.00 67.00 110 PRO A C 1
ATOM 888 O O . PRO A 1 110 ? 26.351 11.632 -18.178 1.00 67.00 110 PRO A O 1
ATOM 891 N N . ASP A 1 111 ? 26.206 13.816 -18.704 1.00 73.06 111 ASP A N 1
ATOM 892 C CA . ASP A 1 111 ? 27.450 13.861 -19.497 1.00 73.06 111 ASP A CA 1
ATOM 893 C C . ASP A 1 111 ? 28.708 13.510 -18.673 1.00 73.06 111 ASP A C 1
ATOM 895 O O . ASP A 1 111 ? 29.785 13.285 -19.223 1.00 73.06 111 ASP A O 1
ATOM 899 N N . ASP A 1 112 ? 28.589 13.477 -17.342 1.00 78.12 112 ASP A N 1
ATOM 900 C CA . ASP A 1 112 ? 29.674 13.164 -16.419 1.00 78.12 112 ASP A CA 1
ATOM 901 C C . ASP A 1 112 ? 29.886 11.637 -16.282 1.00 78.12 112 ASP A C 1
ATOM 903 O O . ASP A 1 112 ? 29.057 10.941 -15.678 1.00 78.12 112 ASP A O 1
ATOM 907 N N . PRO A 1 113 ? 31.024 11.098 -16.759 1.00 74.69 113 PRO A N 1
ATOM 908 C CA . PRO A 1 113 ? 31.306 9.667 -16.727 1.00 74.69 113 PRO A CA 1
ATOM 909 C C . PRO A 1 113 ? 31.447 9.088 -15.308 1.00 74.69 113 PRO A C 1
ATOM 911 O O . PRO A 1 113 ? 31.199 7.893 -15.120 1.00 74.69 113 PRO A O 1
ATOM 914 N N . GLU A 1 114 ? 31.801 9.889 -14.295 1.00 78.56 114 GLU A N 1
ATOM 915 C CA . GLU A 1 114 ? 31.844 9.424 -12.902 1.00 78.56 114 GLU A CA 1
ATOM 916 C C . GLU A 1 114 ? 30.437 9.248 -12.330 1.00 78.56 114 GLU A C 1
ATOM 918 O O . GLU A 1 114 ? 30.166 8.244 -11.661 1.00 78.56 114 GLU A O 1
ATOM 923 N N . LEU A 1 115 ? 29.519 10.171 -12.642 1.00 75.44 115 LEU A N 1
ATOM 924 C CA . LEU A 1 115 ? 28.109 10.043 -12.265 1.00 75.44 115 LEU A CA 1
ATOM 925 C C . LEU A 1 115 ? 27.477 8.831 -12.943 1.00 75.44 115 LEU A C 1
ATOM 927 O O . LEU A 1 115 ? 26.788 8.057 -12.278 1.00 75.44 115 LEU A O 1
ATOM 931 N N . VAL A 1 116 ? 27.781 8.606 -14.223 1.00 73.31 116 VAL A N 1
ATOM 932 C CA . VAL A 1 116 ? 27.357 7.405 -14.954 1.00 73.31 116 VAL A CA 1
ATOM 933 C C . VAL A 1 116 ? 27.858 6.142 -14.259 1.00 73.31 116 VAL A C 1
ATOM 935 O O . VAL A 1 116 ? 27.063 5.255 -13.944 1.00 73.31 116 VAL A O 1
ATOM 938 N N . ALA A 1 117 ? 29.156 6.056 -13.961 1.00 77.88 117 ALA A N 1
ATOM 939 C CA . ALA A 1 117 ? 29.745 4.890 -13.307 1.00 77.88 117 ALA A CA 1
ATOM 940 C C . ALA A 1 117 ? 29.173 4.643 -11.898 1.00 77.88 117 ALA A C 1
ATOM 942 O O . ALA A 1 117 ? 28.924 3.491 -11.524 1.00 77.88 117 ALA A O 1
ATOM 943 N N . ALA A 1 118 ? 28.928 5.705 -11.124 1.00 79.69 118 ALA A N 1
ATOM 944 C CA . ALA A 1 118 ? 28.301 5.619 -9.808 1.00 79.69 118 ALA A CA 1
ATOM 945 C C . ALA A 1 118 ? 26.853 5.115 -9.898 1.00 79.69 118 ALA A C 1
ATOM 947 O O . ALA A 1 118 ? 26.464 4.232 -9.130 1.00 79.69 118 ALA A O 1
ATOM 948 N N . PHE A 1 119 ? 26.079 5.609 -10.868 1.00 74.69 119 PHE A N 1
ATOM 949 C CA . PHE A 1 119 ? 24.695 5.191 -11.094 1.00 74.69 119 PHE A CA 1
ATOM 950 C C . PHE A 1 119 ? 24.614 3.720 -11.518 1.00 74.69 119 PHE A C 1
ATOM 952 O O . PHE A 1 119 ? 23.849 2.950 -10.937 1.00 74.69 119 PHE A O 1
ATOM 959 N N . ARG A 1 120 ? 25.477 3.290 -12.452 1.00 74.94 120 ARG A N 1
ATOM 960 C CA . ARG A 1 120 ? 25.580 1.881 -12.872 1.00 74.94 120 ARG A CA 1
ATOM 961 C C . ARG A 1 120 ? 25.922 0.963 -11.698 1.00 74.94 120 ARG A C 1
ATOM 963 O O . ARG A 1 120 ? 25.292 -0.077 -11.522 1.00 74.94 120 ARG A O 1
ATOM 970 N N . ARG A 1 121 ? 26.867 1.373 -10.841 1.00 81.56 121 ARG A N 1
ATOM 971 C CA . ARG A 1 121 ? 27.242 0.621 -9.632 1.00 81.56 121 ARG A CA 1
ATOM 972 C C . ARG A 1 121 ? 26.094 0.531 -8.626 1.00 81.56 121 ARG A C 1
ATOM 974 O O . ARG A 1 121 ? 25.892 -0.536 -8.057 1.00 81.56 121 ARG A O 1
ATOM 981 N N . MET A 1 122 ? 25.353 1.621 -8.416 1.00 79.00 122 MET A N 1
ATOM 982 C CA . MET A 1 122 ? 24.182 1.646 -7.531 1.00 79.00 122 MET A CA 1
ATOM 983 C C . MET A 1 122 ? 23.086 0.684 -8.008 1.00 79.00 122 MET A C 1
ATOM 985 O O . MET A 1 122 ? 22.444 0.036 -7.186 1.00 79.00 122 MET A O 1
ATOM 989 N N . LEU A 1 123 ? 22.894 0.578 -9.324 1.00 75.88 123 LEU A N 1
ATOM 990 C CA . LEU A 1 123 ? 21.881 -0.281 -9.941 1.00 75.88 123 LEU A CA 1
ATOM 991 C C . LEU A 1 123 ? 22.366 -1.718 -10.208 1.00 75.88 123 LEU A C 1
ATOM 993 O O . LEU A 1 123 ? 21.572 -2.557 -10.615 1.00 75.88 123 LEU A O 1
ATOM 997 N N . GLY A 1 124 ? 23.648 -2.025 -9.977 1.00 75.56 124 GLY A N 1
ATOM 998 C CA . GLY A 1 124 ? 24.223 -3.347 -10.251 1.00 75.56 124 GLY A CA 1
ATOM 999 C C . GLY A 1 124 ? 24.370 -3.681 -11.741 1.00 75.56 124 GLY A C 1
ATOM 1000 O O . GLY A 1 124 ? 24.506 -4.853 -12.088 1.00 75.56 124 GLY A O 1
ATOM 1001 N N . VAL A 1 125 ? 24.357 -2.672 -12.618 1.00 72.12 125 VAL A N 1
ATOM 1002 C CA . VAL A 1 125 ? 24.422 -2.842 -14.077 1.00 72.12 125 VAL A CA 1
ATOM 1003 C C . VAL A 1 125 ? 25.885 -2.820 -14.543 1.00 72.12 125 VAL A C 1
ATOM 1005 O O . VAL A 1 125 ? 26.628 -1.904 -14.172 1.00 72.12 125 VAL A O 1
ATOM 1008 N N . PRO A 1 126 ? 26.344 -3.812 -15.330 1.00 66.88 126 PRO A N 1
ATOM 1009 C CA . PRO A 1 126 ? 27.712 -3.841 -15.841 1.00 66.88 126 PRO A CA 1
ATOM 1010 C C . PRO A 1 126 ? 27.981 -2.687 -16.818 1.00 66.88 126 PRO A C 1
ATOM 1012 O O . PRO A 1 126 ? 27.069 -2.130 -17.425 1.00 66.88 126 PRO A O 1
ATOM 1015 N N . ALA A 1 127 ? 29.256 -2.317 -16.979 1.00 65.88 127 ALA A N 1
ATOM 1016 C CA . ALA A 1 127 ? 29.651 -1.346 -17.996 1.00 65.88 127 ALA A CA 1
ATOM 1017 C C . ALA A 1 127 ? 29.256 -1.851 -19.402 1.00 65.88 127 ALA A C 1
ATOM 1019 O O . ALA A 1 127 ? 29.315 -3.063 -19.640 1.00 65.88 127 ALA A O 1
ATOM 1020 N N . PRO A 1 128 ? 28.855 -0.956 -20.323 1.00 62.56 128 PRO A N 1
ATOM 1021 C CA . PRO A 1 128 ? 28.547 -1.316 -21.696 1.00 62.56 128 PRO A CA 1
ATOM 1022 C C . PRO A 1 128 ? 29.766 -2.016 -22.286 1.00 62.56 128 PRO A C 1
ATOM 1024 O O . PRO A 1 128 ? 30.905 -1.604 -22.057 1.00 62.56 128 PRO A O 1
ATOM 1027 N N . LYS A 1 129 ? 29.522 -3.108 -23.010 1.00 57.56 129 LYS A N 1
ATOM 1028 C CA . LYS A 1 129 ? 30.564 -3.699 -23.848 1.00 57.56 129 LYS A CA 1
ATOM 1029 C C . LYS A 1 129 ? 30.923 -2.662 -24.909 1.00 57.56 129 LYS A C 1
ATOM 1031 O O . LYS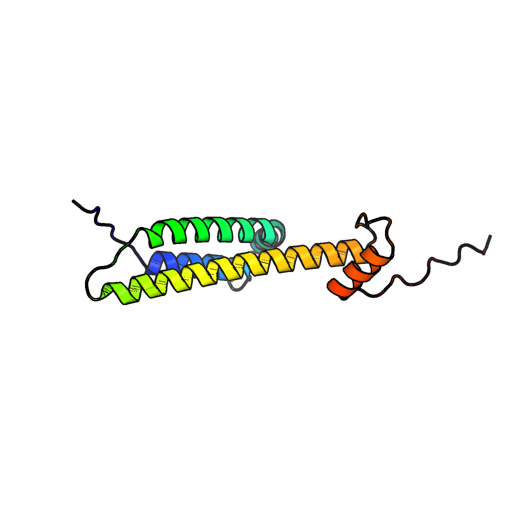 A 1 129 ? 30.016 -1.999 -25.406 1.00 57.56 129 LYS A O 1
ATOM 1036 N N . ASP A 1 130 ? 32.218 -2.514 -25.176 1.00 54.84 130 ASP A N 1
ATOM 1037 C CA . ASP A 1 130 ? 32.781 -1.531 -26.106 1.00 54.84 130 ASP A CA 1
ATOM 1038 C C . ASP A 1 130 ? 31.922 -1.360 -27.374 1.00 54.84 130 ASP A C 1
ATOM 1040 O O . ASP A 1 130 ? 31.351 -2.349 -27.856 1.00 54.84 130 ASP A O 1
ATOM 1044 N N . PRO A 1 131 ? 31.815 -0.130 -27.918 1.00 44.72 131 PRO A N 1
ATOM 1045 C CA . PRO A 1 131 ? 31.022 0.120 -29.114 1.00 44.72 131 PRO A CA 1
ATOM 1046 C C . PRO A 1 131 ? 31.464 -0.814 -30.251 1.00 44.72 131 PRO A C 1
ATOM 1048 O O . PRO A 1 131 ? 32.645 -1.171 -30.321 1.00 44.72 131 PRO A O 1
ATOM 1051 N N . PRO A 1 132 ? 30.538 -1.230 -31.139 1.00 47.44 132 PRO A N 1
ATOM 1052 C CA . PRO A 1 132 ? 30.905 -2.018 -32.303 1.00 47.44 132 PRO A CA 1
ATOM 1053 C C . PRO A 1 132 ? 31.994 -1.270 -33.071 1.00 47.44 132 PRO A C 1
ATOM 1055 O O . PRO A 1 132 ? 31.859 -0.086 -33.373 1.00 47.44 132 PRO A O 1
ATOM 1058 N N . ASP A 1 133 ? 33.096 -1.973 -33.308 1.00 46.19 133 ASP A N 1
ATOM 1059 C CA . ASP A 1 133 ? 34.256 -1.502 -34.049 1.00 46.19 133 ASP A CA 1
ATOM 1060 C C . ASP A 1 133 ? 33.826 -1.120 -35.472 1.00 46.19 133 ASP A C 1
ATOM 1062 O O . ASP A 1 133 ? 33.761 -1.960 -36.370 1.00 46.19 133 ASP A O 1
ATOM 1066 N N . ASP A 1 134 ? 33.497 0.156 -35.665 1.00 54.97 134 ASP A N 1
ATOM 1067 C CA . ASP A 1 134 ? 33.090 0.741 -36.945 1.00 54.97 134 ASP A CA 1
ATOM 1068 C C . ASP A 1 134 ? 34.315 1.013 -37.845 1.00 54.97 134 ASP A C 1
ATOM 1070 O O . ASP A 1 134 ? 34.388 1.995 -38.582 1.00 54.97 134 ASP A O 1
ATOM 1074 N N . THR A 1 135 ? 35.321 0.129 -37.793 1.00 52.22 135 THR A N 1
ATOM 1075 C CA . THR A 1 135 ? 36.456 0.118 -38.723 1.00 52.22 135 THR A CA 1
ATOM 1076 C C . THR A 1 135 ? 36.474 -1.119 -39.615 1.00 52.22 135 THR A C 1
ATOM 1078 O O . THR A 1 135 ? 37.477 -1.820 -39.723 1.00 52.22 135 THR A O 1
ATOM 1081 N N . ARG A 1 136 ? 35.382 -1.365 -40.352 1.00 48.31 136 ARG A N 1
ATOM 1082 C CA . ARG A 1 136 ? 35.447 -2.100 -41.632 1.00 48.31 136 ARG A CA 1
ATOM 1083 C C . ARG A 1 136 ? 34.463 -1.531 -42.655 1.00 48.31 136 ARG A C 1
ATOM 1085 O O . ARG A 1 136 ? 33.306 -1.940 -42.694 1.00 48.31 136 ARG A O 1
ATOM 1092 N N . GLY A 1 137 ? 34.974 -0.657 -43.521 1.00 39.16 137 GLY A N 1
ATOM 1093 C CA . GLY A 1 137 ? 34.311 -0.167 -44.732 1.00 39.16 137 GLY A CA 1
ATOM 1094 C C . GLY A 1 137 ? 35.186 0.811 -45.491 1.00 39.16 137 GLY A C 1
ATOM 1095 O O . GLY A 1 137 ? 35.066 2.016 -45.200 1.00 39.16 137 GLY A O 1
#

Foldseek 3Di:
DDDDDDDPLVVLVCVLVVLVCQLVVVDDDDPVSVVVSVVCVLVSLVVLLVVLVVVLVVLVPDDDDDPCNVVSVVSNVVSVVSNVVSVVSNVVVVLVVVQVCVVVVVDPAPPDVVSVVVSCVVSVHDDDDDDPPPPDD